Protein AF-A0ABD2PCQ7-F1 (afdb_monomer)

Sequence (102 aa):
MKHHLDIYNNQPMNFEMILARYVKFANANSSIQSVQRPVIMKAFEHLQNLELISPINSGGSKLQKEYQLFKLVATPRQIVDAVKLSSGLPTEVVQWANSSLV

Nearest PDB structures (foldseek):
  7jpr-assembly1_D  TM=9.388E-01  e=6.958E-08  Homo sapiens
  7jpq-assembly1_D  TM=9.308E-01  e=2.432E-07  Homo sapiens
  7jps-assembly1_D  TM=9.269E-01  e=2.775E-07  Homo sapiens
  8s0f-assembly1_D  TM=9.420E-01  e=4.400E-07  Homo sapiens
  9bcx-assembly1_F  TM=5.714E-01  e=1.461E-01  Saccharomyces cerevisiae

Mean predicted aligned error: 4.37 Å

Structure (mmCIF, N/CA/C/O backbone):
data_AF-A0ABD2PCQ7-F1
#
_entry.id   AF-A0ABD2PCQ7-F1
#
loop_
_atom_site.group_PDB
_atom_site.id
_atom_site.type_symbol
_atom_site.label_atom_id
_atom_site.label_alt_id
_atom_site.label_comp_id
_atom_site.label_asym_id
_atom_site.label_entity_id
_atom_site.label_seq_id
_atom_site.pdbx_PDB_ins_code
_atom_site.Cartn_x
_atom_site.Cartn_y
_atom_site.Cartn_z
_atom_site.occupancy
_atom_site.B_iso_or_equiv
_atom_site.auth_seq_id
_atom_site.auth_comp_id
_atom_site.auth_asym_id
_atom_site.auth_atom_id
_atom_site.pdbx_PDB_model_num
ATOM 1 N N . MET A 1 1 ? 2.595 0.540 2.356 1.00 94.69 1 MET A N 1
ATOM 2 C CA . MET A 1 1 ? 2.317 -0.201 3.608 1.00 94.69 1 MET A CA 1
ATOM 3 C C . MET A 1 1 ? 3.545 -0.962 4.094 1.00 94.69 1 MET A C 1
ATOM 5 O O . MET A 1 1 ? 4.025 -0.608 5.155 1.00 94.69 1 MET A O 1
ATOM 9 N N . LYS A 1 2 ? 4.127 -1.895 3.319 1.00 95.19 2 LYS A N 1
ATOM 10 C CA . LYS A 1 2 ? 5.385 -2.597 3.676 1.00 95.19 2 LYS A CA 1
ATOM 11 C C . LYS A 1 2 ? 6.492 -1.658 4.185 1.00 95.19 2 LYS A C 1
ATOM 13 O O . LYS A 1 2 ? 6.937 -1.807 5.310 1.00 95.19 2 LYS A O 1
ATOM 18 N N . HIS A 1 3 ? 6.813 -0.605 3.427 1.00 95.00 3 HIS A N 1
ATOM 19 C CA . HIS A 1 3 ? 7.784 0.423 3.847 1.00 95.00 3 HIS A CA 1
ATOM 20 C C . HIS A 1 3 ? 7.466 1.089 5.191 1.00 95.00 3 HIS A C 1
ATOM 22 O O . HIS A 1 3 ? 8.374 1.478 5.912 1.00 95.00 3 HIS A O 1
ATOM 28 N N . HIS A 1 4 ? 6.185 1.252 5.536 1.00 94.94 4 HIS A N 1
ATOM 29 C CA . HIS A 1 4 ? 5.791 1.807 6.835 1.00 94.94 4 HIS A CA 1
ATOM 30 C C . HIS A 1 4 ? 6.140 0.847 7.969 1.00 94.94 4 HIS A C 1
ATOM 32 O O . HIS A 1 4 ? 6.690 1.283 8.972 1.00 94.94 4 HIS A O 1
ATOM 38 N N . LEU A 1 5 ? 5.866 -0.447 7.787 1.00 93.69 5 LEU A N 1
ATOM 39 C CA . LEU A 1 5 ? 6.221 -1.467 8.770 1.00 93.69 5 LEU A CA 1
ATOM 40 C C . LEU A 1 5 ? 7.730 -1.522 9.004 1.00 93.69 5 LEU A C 1
ATOM 42 O O . LEU A 1 5 ? 8.151 -1.593 10.153 1.00 93.69 5 LEU A O 1
ATOM 46 N N . ASP A 1 6 ? 8.523 -1.441 7.935 1.00 92.12 6 ASP A N 1
ATOM 47 C CA . ASP A 1 6 ? 9.983 -1.487 8.034 1.00 92.12 6 ASP A CA 1
ATOM 48 C C . ASP A 1 6 ? 10.543 -0.249 8.756 1.00 92.12 6 ASP A C 1
ATOM 50 O O . ASP A 1 6 ? 11.384 -0.374 9.638 1.00 92.12 6 ASP A O 1
ATOM 54 N N . ILE A 1 7 ? 10.063 0.953 8.410 1.00 93.19 7 ILE A N 1
ATOM 55 C CA . ILE A 1 7 ? 10.566 2.219 8.977 1.00 93.19 7 ILE A CA 1
ATOM 56 C C . ILE A 1 7 ? 10.124 2.406 10.429 1.00 93.19 7 ILE A C 1
ATOM 58 O O . ILE A 1 7 ? 10.874 2.937 11.245 1.00 93.19 7 ILE A O 1
ATOM 62 N N . TYR A 1 8 ? 8.898 1.996 10.747 1.00 93.75 8 TYR A N 1
ATOM 63 C CA . TYR A 1 8 ? 8.292 2.214 12.054 1.00 93.75 8 TYR A CA 1
ATOM 64 C C . TYR A 1 8 ? 8.131 0.913 12.840 1.00 93.75 8 TYR A C 1
ATOM 66 O O . TYR A 1 8 ? 7.222 0.827 13.649 1.00 93.75 8 TYR A O 1
ATOM 74 N N . ASN A 1 9 ? 8.969 -0.106 12.634 1.00 92.12 9 ASN A N 1
ATOM 75 C CA . ASN A 1 9 ? 8.997 -1.330 13.451 1.00 92.12 9 ASN A CA 1
ATOM 76 C C . ASN A 1 9 ? 7.606 -1.956 13.701 1.00 92.12 9 ASN A C 1
ATOM 78 O O . ASN A 1 9 ? 7.197 -2.170 14.844 1.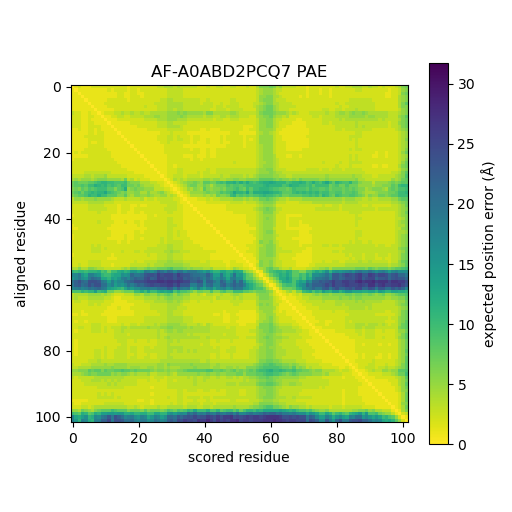00 92.12 9 ASN A O 1
ATOM 82 N N . ASN A 1 10 ? 6.867 -2.228 12.624 1.00 92.00 10 ASN A N 1
ATOM 83 C CA . ASN A 1 10 ? 5.511 -2.792 12.634 1.00 92.00 10 ASN A CA 1
ATOM 84 C C . ASN A 1 10 ? 4.444 -1.951 13.365 1.00 92.00 10 ASN A C 1
ATOM 86 O O . ASN A 1 10 ? 3.383 -2.476 13.713 1.00 92.00 10 ASN A O 1
ATOM 90 N N . GLN A 1 11 ? 4.682 -0.654 13.583 1.00 95.25 11 GLN A N 1
ATOM 91 C CA . GLN A 1 11 ? 3.651 0.228 14.127 1.00 95.25 11 GLN A CA 1
ATOM 92 C C . GLN A 1 11 ? 2.439 0.338 13.178 1.00 95.25 11 GLN A C 1
ATOM 94 O O . GLN A 1 11 ? 2.590 0.255 11.953 1.00 95.25 11 GLN A O 1
ATOM 99 N N . PRO A 1 12 ? 1.232 0.566 13.727 1.00 96.00 12 PRO A N 1
ATOM 100 C CA . PRO A 1 12 ? 0.020 0.784 12.944 1.00 96.00 12 PRO A CA 1
ATOM 101 C C . PRO A 1 12 ? 0.118 1.943 11.950 1.00 96.00 12 PRO A C 1
ATOM 103 O O . PRO A 1 12 ? 0.930 2.856 12.102 1.00 96.00 12 PRO A O 1
ATOM 106 N N . MET A 1 13 ? -0.766 1.937 10.955 1.00 96.50 13 MET A N 1
ATOM 107 C CA . MET A 1 13 ? -0.842 2.960 9.910 1.00 96.50 13 MET A CA 1
ATOM 108 C C . MET A 1 13 ? -2.286 3.405 9.681 1.00 96.50 13 MET A C 1
ATOM 110 O O . MET A 1 13 ? -3.204 2.598 9.787 1.00 96.50 13 MET A O 1
ATOM 114 N N . ASN A 1 14 ? -2.492 4.669 9.326 1.00 96.56 14 ASN A N 1
ATOM 115 C CA . ASN A 1 14 ? -3.775 5.161 8.818 1.00 96.56 14 ASN A CA 1
ATOM 116 C C . ASN A 1 14 ? -3.678 5.499 7.320 1.00 96.56 14 ASN A C 1
ATOM 118 O O . ASN A 1 14 ? -2.609 5.374 6.712 1.00 96.56 14 ASN A O 1
ATOM 122 N N . PHE A 1 15 ? -4.794 5.907 6.715 1.00 97.69 15 PHE A N 1
ATOM 123 C CA . PHE A 1 15 ? -4.844 6.227 5.289 1.00 97.69 15 PHE A CA 1
ATOM 124 C C . PHE A 1 15 ? -3.915 7.393 4.931 1.00 97.69 15 PHE A C 1
ATOM 126 O O . PHE A 1 15 ? -3.175 7.285 3.957 1.00 97.69 15 PHE A O 1
ATOM 133 N N . GLU A 1 16 ? -3.890 8.463 5.730 1.00 97.94 16 GLU A N 1
ATOM 134 C CA . GLU A 1 16 ? -3.069 9.652 5.454 1.00 97.94 16 GLU A CA 1
ATOM 135 C C . GLU A 1 16 ? -1.569 9.337 5.395 1.00 97.94 16 GLU A C 1
ATOM 137 O O . GLU A 1 16 ? -0.872 9.779 4.482 1.00 97.94 16 GLU A O 1
ATOM 142 N N . MET A 1 17 ? -1.066 8.501 6.309 1.00 97.44 17 MET A N 1
ATOM 143 C CA . MET A 1 17 ? 0.336 8.060 6.302 1.00 97.44 17 MET A CA 1
ATOM 144 C C . MET A 1 17 ? 0.696 7.300 5.017 1.00 97.44 17 MET A C 1
ATOM 146 O O . MET A 1 17 ? 1.782 7.474 4.456 1.00 97.44 17 MET A O 1
ATOM 150 N N . ILE A 1 18 ? -0.213 6.447 4.539 1.00 97.19 18 ILE A N 1
ATOM 151 C CA . ILE A 1 18 ? -0.004 5.657 3.321 1.00 97.19 18 ILE A CA 1
ATOM 152 C C . ILE A 1 18 ? -0.159 6.516 2.068 1.00 97.19 18 ILE A C 1
ATOM 154 O O . ILE A 1 18 ? 0.658 6.388 1.154 1.00 97.19 18 ILE A O 1
ATOM 158 N N . LEU A 1 19 ? -1.138 7.420 2.050 1.00 97.38 19 LEU A N 1
ATOM 159 C CA . LEU A 1 19 ? -1.352 8.374 0.971 1.00 97.38 19 LEU A CA 1
ATOM 160 C C . LEU A 1 19 ? -0.134 9.280 0.794 1.00 97.38 19 LEU A C 1
ATOM 162 O O . LEU A 1 19 ? 0.373 9.383 -0.317 1.00 97.38 19 LEU A O 1
ATOM 166 N N . ALA A 1 20 ? 0.379 9.883 1.870 1.00 96.50 20 ALA A N 1
ATOM 167 C CA . ALA A 1 20 ? 1.543 10.766 1.806 1.00 96.50 20 ALA A CA 1
ATOM 168 C C . ALA A 1 20 ? 2.761 10.060 1.185 1.00 96.50 20 ALA A C 1
ATOM 170 O O . ALA A 1 20 ? 3.450 10.614 0.327 1.00 96.50 20 ALA A O 1
ATOM 171 N N . ARG A 1 21 ? 2.991 8.797 1.565 1.00 94.50 21 ARG A N 1
ATOM 172 C CA . ARG A 1 21 ? 4.072 7.981 1.004 1.00 94.50 21 ARG A CA 1
ATOM 173 C C . ARG A 1 21 ? 3.844 7.641 -0.472 1.00 94.50 21 ARG A C 1
ATOM 175 O O . ARG A 1 21 ? 4.788 7.710 -1.253 1.00 94.50 21 ARG A O 1
ATOM 182 N N . TYR A 1 22 ? 2.618 7.280 -0.847 1.00 95.12 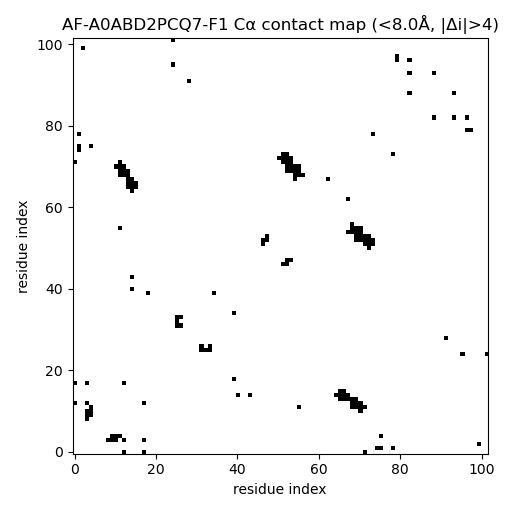22 TYR A N 1
ATOM 183 C CA . TYR A 1 22 ? 2.257 7.018 -2.241 1.00 95.12 22 TYR A CA 1
ATOM 184 C C . TYR A 1 22 ? 2.424 8.267 -3.114 1.00 95.12 22 TYR A C 1
ATOM 186 O O . TYR A 1 22 ? 3.036 8.188 -4.171 1.00 95.12 22 TYR A O 1
ATOM 194 N N . VAL A 1 23 ? 1.944 9.426 -2.655 1.00 94.62 23 VAL A N 1
ATOM 195 C CA . VAL A 1 23 ? 2.048 10.697 -3.385 1.00 94.62 23 VAL A CA 1
ATOM 196 C C . VAL A 1 23 ? 3.508 11.094 -3.582 1.00 94.62 23 VAL A C 1
ATOM 198 O O . VAL A 1 23 ? 3.871 11.520 -4.675 1.00 94.62 23 VAL A O 1
ATOM 201 N N . LYS A 1 24 ? 4.371 10.899 -2.574 1.00 93.38 24 LYS A N 1
ATOM 202 C CA . LYS A 1 24 ? 5.812 11.135 -2.738 1.00 93.38 24 LYS A CA 1
ATOM 203 C C . LYS A 1 24 ? 6.408 10.258 -3.848 1.00 93.38 24 LYS A C 1
ATOM 205 O O . LYS A 1 24 ? 7.151 10.772 -4.676 1.00 93.38 24 LYS A O 1
ATOM 210 N N . PHE A 1 25 ? 6.056 8.971 -3.891 1.00 93.00 25 PHE A N 1
ATOM 211 C CA . PHE A 1 25 ? 6.482 8.066 -4.964 1.00 93.00 25 PHE A CA 1
ATOM 212 C C . PHE A 1 25 ? 5.937 8.499 -6.333 1.00 93.00 25 PHE A C 1
ATOM 214 O O . PHE A 1 25 ? 6.711 8.639 -7.276 1.00 93.00 25 PHE A O 1
ATOM 221 N N . ALA A 1 26 ? 4.633 8.759 -6.441 1.00 93.12 26 ALA A N 1
ATOM 222 C CA . ALA A 1 26 ? 3.992 9.129 -7.700 1.00 93.12 26 ALA A CA 1
ATOM 223 C C . ALA A 1 26 ? 4.562 10.437 -8.276 1.00 93.12 26 ALA A C 1
ATOM 225 O O . ALA A 1 26 ? 4.863 10.509 -9.460 1.00 93.12 26 ALA A O 1
ATOM 226 N N . ASN A 1 27 ? 4.804 11.446 -7.434 1.00 92.06 27 ASN A N 1
ATOM 227 C CA . ASN A 1 27 ? 5.372 12.722 -7.877 1.00 92.06 27 ASN A CA 1
ATOM 228 C C . ASN A 1 27 ? 6.838 12.610 -8.326 1.00 92.06 27 ASN A C 1
ATOM 230 O O . ASN A 1 27 ? 7.296 13.440 -9.107 1.00 92.06 27 ASN A O 1
ATOM 234 N N . ALA A 1 28 ? 7.580 11.615 -7.831 1.00 91.62 28 ALA A N 1
ATOM 235 C CA . ALA A 1 28 ? 8.969 11.379 -8.218 1.00 91.62 28 ALA A CA 1
ATOM 236 C C . ALA A 1 28 ? 9.112 10.552 -9.510 1.00 91.62 28 ALA A C 1
ATOM 238 O O . ALA A 1 28 ? 10.207 10.487 -10.063 1.00 91.62 28 ALA A O 1
ATOM 239 N N . ASN A 1 29 ? 8.034 9.924 -9.996 1.00 90.00 29 ASN A N 1
ATOM 240 C CA . ASN A 1 29 ? 8.064 9.003 -11.132 1.00 90.00 29 ASN A CA 1
ATOM 241 C C . ASN A 1 29 ? 7.030 9.429 -12.181 1.00 90.00 29 ASN A C 1
ATOM 243 O O . ASN A 1 29 ? 5.848 9.127 -12.055 1.00 90.00 29 ASN A O 1
ATOM 247 N N . SER A 1 30 ? 7.475 10.109 -13.240 1.00 82.25 30 SER A N 1
ATOM 248 C CA . SER A 1 30 ? 6.597 10.680 -14.278 1.00 82.25 30 SER A CA 1
ATOM 249 C C . SER A 1 30 ? 5.787 9.649 -15.076 1.00 82.25 30 SER A C 1
ATOM 251 O O . SER A 1 30 ? 4.776 10.005 -15.678 1.00 82.25 30 SER A O 1
ATOM 253 N N . SER A 1 31 ? 6.206 8.382 -15.078 1.00 83.94 31 SER A N 1
ATOM 254 C CA . SER A 1 31 ? 5.479 7.254 -15.676 1.00 83.94 31 SER A CA 1
ATOM 255 C C . SER A 1 31 ? 4.276 6.797 -14.842 1.00 83.94 31 SER A C 1
ATOM 257 O O . SER A 1 31 ? 3.403 6.092 -15.352 1.00 83.94 31 SER A O 1
ATOM 259 N N . ILE A 1 32 ? 4.189 7.211 -13.574 1.00 86.19 32 ILE A N 1
ATOM 260 C CA . ILE A 1 32 ? 3.071 6.896 -12.690 1.00 86.19 32 ILE A CA 1
ATOM 261 C C . ILE A 1 32 ? 1.985 7.953 -12.867 1.00 86.19 32 ILE A C 1
ATOM 263 O O . ILE A 1 32 ? 2.186 9.143 -12.632 1.00 86.19 32 ILE A O 1
ATOM 267 N N . GLN A 1 33 ? 0.795 7.509 -13.266 1.00 82.31 33 GLN A N 1
ATOM 268 C CA . GLN A 1 33 ? -0.350 8.402 -13.392 1.00 82.31 33 GLN A CA 1
ATOM 269 C C . GLN A 1 33 ? -0.758 8.952 -12.024 1.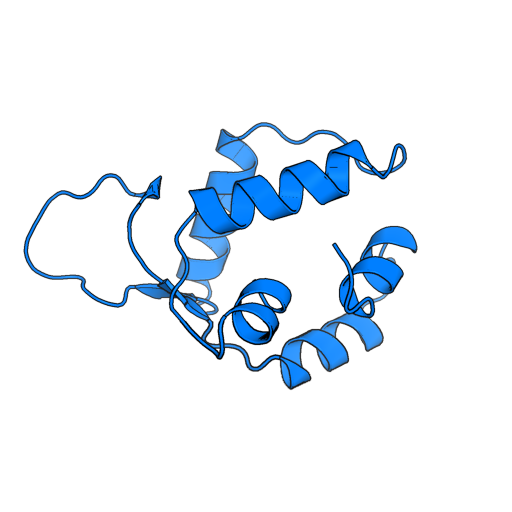00 82.31 33 GLN A C 1
ATOM 271 O O . GLN A 1 33 ? -0.858 8.218 -11.038 1.00 82.31 33 GLN A O 1
ATOM 276 N N . SER A 1 34 ? -1.054 10.250 -11.976 1.00 85.81 34 SER A N 1
ATOM 277 C CA . SER A 1 34 ? -1.674 10.847 -10.797 1.00 85.81 34 SER A CA 1
ATOM 278 C C . SER A 1 34 ? -3.078 10.272 -10.616 1.00 85.81 34 SER A C 1
ATOM 280 O O . SER A 1 34 ? -3.902 10.300 -11.531 1.00 85.81 34 SER A O 1
ATOM 282 N N . VAL A 1 35 ? -3.348 9.742 -9.425 1.00 93.44 35 VAL A N 1
ATOM 283 C CA . VAL A 1 35 ? -4.631 9.129 -9.076 1.00 93.44 35 VAL A CA 1
ATOM 284 C C . VAL A 1 35 ? -5.313 10.001 -8.034 1.00 93.44 35 VAL A C 1
ATOM 286 O O . VAL A 1 35 ? -4.710 10.391 -7.034 1.00 93.44 35 VAL A O 1
ATOM 289 N N . GLN A 1 36 ? -6.590 10.308 -8.253 1.00 95.56 36 GLN A N 1
ATOM 290 C CA . GLN A 1 36 ? -7.349 11.145 -7.332 1.00 95.56 36 GLN A CA 1
ATOM 291 C C . GLN A 1 36 ? -7.504 10.473 -5.961 1.00 95.56 36 GLN A C 1
ATOM 293 O O . GLN A 1 36 ? -7.762 9.271 -5.857 1.00 95.56 36 GLN A O 1
ATOM 298 N N . ARG A 1 37 ? -7.439 11.276 -4.894 1.00 96.38 37 ARG A N 1
ATOM 299 C CA . ARG A 1 37 ? -7.564 10.812 -3.504 1.00 96.38 37 ARG A CA 1
ATOM 300 C C . ARG A 1 37 ? -8.772 9.887 -3.248 1.00 96.38 37 ARG A C 1
ATOM 302 O O . ARG A 1 37 ? -8.564 8.866 -2.594 1.00 96.38 37 ARG A O 1
ATOM 309 N N . PRO A 1 38 ? -9.998 10.154 -3.754 1.00 97.31 38 PRO A N 1
ATOM 310 C CA . PRO A 1 38 ? -11.138 9.254 -3.547 1.00 97.31 38 PRO A CA 1
ATOM 311 C C . PRO A 1 38 ? -10.937 7.855 -4.145 1.00 97.31 38 PRO A C 1
ATOM 313 O O . PRO A 1 38 ? -11.402 6.874 -3.571 1.00 97.31 38 PRO A O 1
ATOM 316 N N . VAL A 1 39 ? -10.207 7.741 -5.259 1.00 97.44 39 VAL A N 1
ATOM 317 C CA . VAL A 1 39 ? -9.891 6.452 -5.896 1.00 97.44 39 VAL A CA 1
ATOM 318 C C . VAL A 1 39 ? -8.889 5.669 -5.046 1.00 97.44 39 VAL A C 1
ATOM 320 O O . VAL A 1 39 ? -9.071 4.475 -4.819 1.00 97.44 39 VAL A O 1
ATOM 323 N N . ILE A 1 40 ? -7.879 6.346 -4.491 1.00 97.31 40 ILE A N 1
ATOM 324 C CA . ILE A 1 40 ? -6.909 5.729 -3.572 1.00 97.31 40 ILE A CA 1
ATOM 325 C C . ILE A 1 40 ? -7.610 5.271 -2.285 1.00 97.31 40 ILE A C 1
ATOM 327 O O . ILE A 1 40 ? -7.338 4.177 -1.796 1.00 97.31 40 ILE A O 1
ATOM 331 N N . MET A 1 41 ? -8.556 6.062 -1.761 1.00 97.38 41 MET A N 1
ATOM 332 C CA . MET A 1 41 ? -9.387 5.652 -0.623 1.00 97.38 41 MET A CA 1
ATOM 333 C C . MET A 1 41 ? -10.193 4.394 -0.956 1.00 97.38 41 MET A C 1
ATOM 335 O O . MET A 1 41 ? -10.184 3.445 -0.180 1.00 97.38 41 MET A O 1
ATOM 339 N N . LYS A 1 42 ? -10.823 4.326 -2.135 1.00 98.19 42 LYS A N 1
ATOM 340 C CA . LYS A 1 42 ? -11.545 3.122 -2.577 1.00 98.19 42 LYS A CA 1
ATOM 341 C C . LYS A 1 42 ? -10.637 1.894 -2.682 1.00 98.19 42 LYS A C 1
ATOM 343 O O . LYS A 1 42 ? -11.045 0.814 -2.266 1.00 98.19 42 LYS A O 1
ATOM 348 N N . ALA A 1 43 ? -9.403 2.050 -3.161 1.00 97.88 43 ALA A N 1
ATOM 349 C CA . ALA A 1 43 ? -8.421 0.967 -3.167 1.00 97.88 43 ALA A CA 1
ATOM 350 C C . ALA A 1 43 ? -8.033 0.528 -1.742 1.00 97.88 43 ALA A C 1
ATOM 352 O O . ALA A 1 43 ? -7.945 -0.665 -1.466 1.00 97.88 43 ALA A O 1
ATOM 353 N N . PHE A 1 44 ? -7.861 1.472 -0.813 1.00 97.50 44 PHE A N 1
ATOM 354 C CA . PHE A 1 44 ? -7.582 1.176 0.595 1.00 97.50 44 PHE A CA 1
ATOM 355 C C . PHE A 1 44 ? -8.737 0.412 1.264 1.00 97.50 44 PHE A C 1
ATOM 357 O O . PHE A 1 44 ? -8.513 -0.588 1.942 1.00 97.50 44 PHE A O 1
ATOM 364 N N . GLU A 1 45 ? -9.981 0.830 1.019 1.00 96.56 45 GLU A N 1
ATOM 365 C CA . GLU A 1 45 ? -11.187 0.113 1.456 1.00 96.56 45 GLU A CA 1
ATOM 366 C C . GLU A 1 45 ? -11.259 -1.296 0.864 1.00 96.56 45 GLU A C 1
ATOM 368 O O . GLU A 1 45 ? -11.646 -2.243 1.543 1.00 96.56 45 GLU A O 1
ATOM 373 N N . HIS A 1 46 ? -10.860 -1.452 -0.397 1.00 98.06 46 HIS A N 1
ATOM 374 C CA . HIS A 1 46 ? -10.829 -2.756 -1.040 1.00 98.06 46 HIS A CA 1
ATOM 375 C C . HIS A 1 46 ? -9.815 -3.698 -0.375 1.00 98.06 46 HIS A C 1
ATOM 377 O O . HIS A 1 46 ? -10.148 -4.851 -0.119 1.00 98.06 46 HIS A O 1
ATOM 383 N N . LEU A 1 47 ? -8.628 -3.206 0.002 1.00 97.38 47 LEU A N 1
ATOM 384 C CA . LEU A 1 47 ? -7.655 -3.989 0.778 1.00 97.38 47 LEU A CA 1
ATOM 385 C C . LEU A 1 47 ? -8.219 -4.439 2.133 1.00 97.38 47 LEU A C 1
ATOM 387 O O . LEU A 1 47 ? -7.930 -5.551 2.571 1.00 97.38 47 LEU A O 1
ATOM 391 N N . GLN A 1 48 ? -9.022 -3.595 2.787 1.00 95.19 48 GLN A N 1
ATOM 392 C CA . GLN A 1 48 ? -9.717 -3.965 4.021 1.00 95.19 48 GLN A CA 1
ATOM 393 C C . GLN A 1 48 ? -10.754 -5.066 3.768 1.00 95.19 48 GLN A C 1
ATOM 395 O O . GLN A 1 48 ? -10.815 -6.024 4.530 1.00 95.19 48 GLN A O 1
ATOM 400 N N . ASN A 1 49 ? -11.543 -4.957 2.696 1.00 96.56 49 ASN A N 1
ATOM 401 C CA . ASN A 1 49 ? -12.556 -5.958 2.341 1.00 96.56 49 ASN A CA 1
ATOM 402 C C . ASN A 1 49 ? -11.944 -7.316 1.959 1.00 96.56 49 ASN A C 1
ATOM 404 O O . ASN A 1 49 ? -12.594 -8.340 2.128 1.00 96.56 49 ASN A O 1
ATOM 408 N N . LEU A 1 50 ? -10.707 -7.321 1.453 1.00 97.12 50 LEU A N 1
ATOM 409 C CA . LEU A 1 50 ? -9.914 -8.528 1.191 1.00 97.12 50 LEU A CA 1
ATOM 410 C C . LEU A 1 50 ? -9.174 -9.052 2.433 1.00 97.12 50 LEU A C 1
ATOM 412 O O . LEU A 1 50 ? -8.366 -9.968 2.314 1.00 97.12 50 LEU A O 1
ATO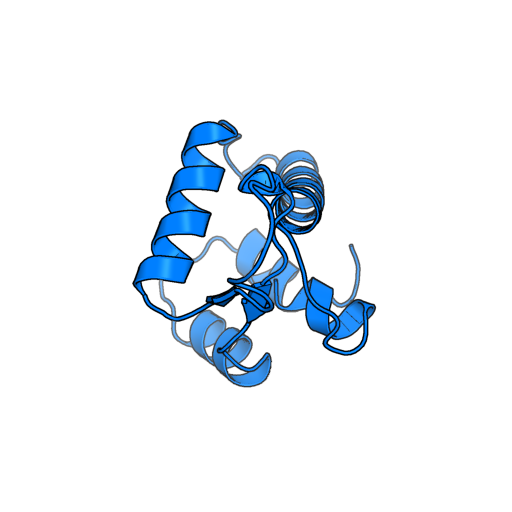M 416 N N . GLU A 1 51 ? -9.385 -8.440 3.601 1.00 95.19 51 GLU A N 1
ATOM 417 C CA . GLU A 1 51 ? -8.730 -8.793 4.868 1.00 95.19 51 GLU A CA 1
ATOM 418 C C . GLU A 1 51 ? -7.192 -8.699 4.834 1.00 95.19 51 GLU A C 1
ATOM 420 O O . GLU A 1 51 ? -6.491 -9.261 5.675 1.00 95.19 51 GLU A O 1
ATOM 425 N N . LEU A 1 52 ? -6.635 -7.926 3.896 1.00 96.31 52 LEU A N 1
ATOM 426 C CA . LEU A 1 52 ? -5.193 -7.666 3.821 1.00 96.31 52 LEU A CA 1
ATOM 427 C C . LEU A 1 52 ? -4.749 -6.627 4.856 1.00 96.31 52 LEU A C 1
ATOM 429 O O . LEU A 1 52 ? -3.582 -6.598 5.254 1.00 96.31 52 LEU A O 1
ATOM 433 N N . ILE A 1 53 ? -5.680 -5.789 5.313 1.00 96.00 53 ILE A N 1
ATOM 434 C CA . ILE A 1 53 ? -5.521 -4.875 6.445 1.00 96.00 53 ILE A CA 1
ATOM 435 C C . ILE A 1 53 ? -6.709 -5.022 7.393 1.00 96.00 53 ILE A C 1
ATOM 437 O O . ILE A 1 53 ? -7.823 -5.316 6.968 1.00 96.00 53 ILE A O 1
ATOM 441 N N . SER A 1 54 ? -6.491 -4.758 8.678 1.00 94.81 54 SER A N 1
ATOM 442 C CA . SER A 1 54 ? -7.556 -4.830 9.686 1.00 94.81 54 SER A CA 1
ATOM 443 C C . SER A 1 54 ? -7.463 -3.670 10.679 1.00 94.81 54 SER A C 1
ATOM 445 O O . SER A 1 54 ? -6.343 -3.304 11.054 1.00 94.81 54 SER A O 1
ATOM 447 N N . PRO A 1 55 ? -8.593 -3.090 11.115 1.00 93.50 55 PRO A N 1
ATOM 448 C CA . PRO A 1 55 ? -8.597 -2.005 12.089 1.00 93.50 55 PRO A CA 1
ATOM 449 C C . PRO A 1 55 ? -8.133 -2.493 13.467 1.00 93.50 55 PRO A C 1
ATOM 451 O O . PRO A 1 55 ? -8.367 -3.642 13.838 1.00 93.50 55 PRO A O 1
ATOM 454 N N . ILE A 1 56 ? -7.472 -1.622 14.232 1.00 90.00 56 ILE A N 1
ATOM 455 C CA . ILE A 1 56 ? -6.903 -1.991 15.543 1.00 90.00 56 ILE A CA 1
ATOM 456 C C . ILE A 1 56 ? -7.880 -1.747 16.690 1.00 90.00 56 ILE A C 1
ATOM 458 O O . ILE A 1 56 ? -7.936 -2.553 17.607 1.00 90.00 56 ILE A O 1
ATOM 462 N N . ASN A 1 57 ? -8.692 -0.693 16.608 1.00 73.69 57 ASN A N 1
ATOM 463 C CA . ASN A 1 57 ? -9.744 -0.405 17.576 1.00 73.69 57 ASN A CA 1
ATOM 464 C C . ASN A 1 57 ? -11.039 -0.087 16.826 1.00 73.69 57 ASN A C 1
ATOM 466 O O . ASN A 1 57 ? -11.200 1.002 16.278 1.00 73.69 57 ASN A O 1
ATOM 470 N N . SER A 1 58 ? -11.963 -1.045 16.801 1.00 62.44 58 SER A N 1
ATOM 471 C CA . SER A 1 58 ? -13.322 -0.859 16.267 1.00 62.44 58 SER A CA 1
ATOM 472 C C . SER A 1 58 ? -14.278 -0.237 17.294 1.00 62.44 58 SER A C 1
ATOM 474 O O . SER A 1 58 ? -15.425 0.058 16.968 1.00 62.44 58 SER A O 1
ATOM 476 N N . GLY A 1 59 ? -13.833 -0.074 18.545 1.00 56.12 59 GLY A N 1
ATOM 477 C CA . GLY A 1 59 ? -14.657 0.390 19.656 1.00 56.12 59 GLY A CA 1
ATOM 478 C C . GLY A 1 59 ? -14.359 1.834 20.051 1.00 56.12 59 GLY A C 1
ATOM 479 O O . GLY A 1 59 ? -13.256 2.135 20.496 1.00 56.12 59 GLY A O 1
ATOM 480 N N . GLY A 1 60 ? -15.368 2.705 19.962 1.00 56.97 60 GLY A N 1
ATOM 481 C CA . GLY A 1 60 ? -15.527 3.791 20.938 1.00 56.97 60 GLY A CA 1
ATOM 482 C C . GLY A 1 60 ? -15.666 5.226 20.429 1.00 56.97 60 GLY A C 1
ATOM 483 O O . GLY A 1 60 ? -16.237 6.038 21.148 1.00 56.97 60 GLY A O 1
ATOM 484 N N . SER A 1 61 ? -15.239 5.590 19.217 1.00 56.50 61 SER A N 1
ATOM 485 C CA . SER A 1 61 ? -15.513 6.942 18.700 1.00 56.50 61 SER A CA 1
ATOM 486 C C . SER A 1 61 ? -15.636 6.963 17.179 1.00 56.50 61 SER A C 1
ATOM 488 O O . SER A 1 61 ? -14.993 6.180 16.480 1.00 56.50 61 SER A O 1
ATOM 490 N N . LYS A 1 62 ? -16.498 7.848 16.659 1.00 71.06 62 LYS A N 1
ATOM 491 C CA . LYS A 1 62 ? -16.649 8.122 15.221 1.00 71.06 62 LYS A CA 1
ATOM 492 C C . LYS A 1 62 ? -15.397 8.840 14.701 1.00 71.06 62 LYS A C 1
ATOM 494 O O . LYS A 1 62 ? -15.451 10.025 14.381 1.00 71.06 62 LYS A O 1
ATOM 499 N N . LEU A 1 63 ? -14.258 8.155 14.667 1.00 79.31 63 LEU A N 1
ATOM 500 C CA . LEU A 1 63 ? -13.084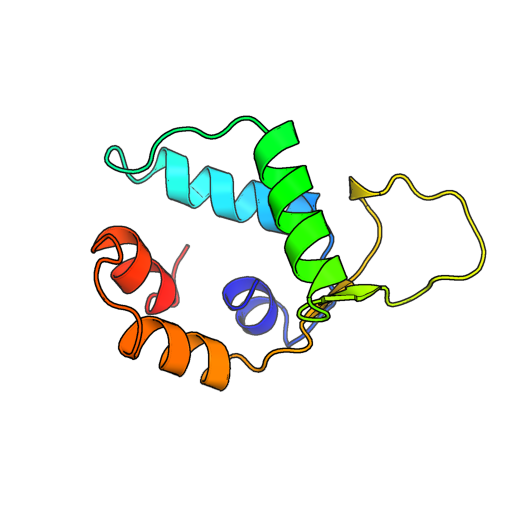 8.670 13.980 1.00 79.31 63 LEU A CA 1
ATOM 501 C C . LEU A 1 63 ? -13.398 8.755 12.484 1.00 79.31 63 LEU A C 1
ATOM 503 O O . LEU A 1 63 ? -14.042 7.862 11.926 1.00 79.31 63 LEU A O 1
ATOM 507 N N . GLN A 1 64 ? -12.939 9.820 11.830 1.00 87.69 64 GLN A N 1
ATOM 508 C CA . GLN A 1 64 ? -12.965 9.858 10.371 1.00 87.69 64 GLN A CA 1
ATOM 509 C C . GLN A 1 64 ? -12.119 8.699 9.837 1.00 87.69 64 GLN A C 1
ATOM 511 O O . 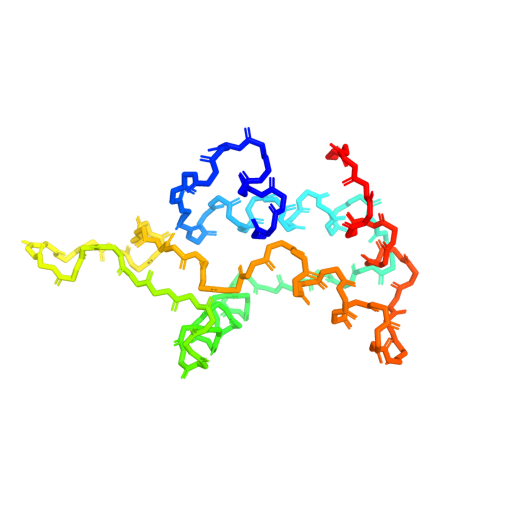GLN A 1 64 ? -11.062 8.375 10.390 1.00 87.69 64 GLN A O 1
ATOM 516 N N . LYS A 1 65 ? -12.610 8.065 8.774 1.00 87.44 65 LYS A N 1
ATOM 517 C CA . LYS A 1 65 ? -12.069 6.811 8.240 1.00 87.44 65 LYS A CA 1
ATOM 518 C C . LYS A 1 65 ? -10.591 6.931 7.869 1.00 87.44 65 LYS A C 1
ATOM 520 O O . LYS A 1 65 ? -9.812 6.009 8.078 1.00 87.44 65 LYS A O 1
ATOM 525 N N . GLU A 1 66 ? -10.209 8.109 7.398 1.00 93.31 66 GLU A N 1
ATOM 526 C CA . GLU A 1 66 ? -8.854 8.540 7.079 1.00 93.31 66 GLU A CA 1
ATOM 527 C C . GLU A 1 66 ? -7.834 8.334 8.201 1.00 93.31 66 GLU A C 1
ATOM 529 O O . GLU A 1 66 ? -6.671 8.017 7.944 1.00 93.31 66 GLU A O 1
ATOM 534 N N . TYR A 1 67 ? -8.265 8.546 9.445 1.00 93.56 67 TYR A N 1
ATOM 535 C CA . TYR A 1 67 ? -7.395 8.563 10.617 1.00 93.56 67 TYR A CA 1
ATOM 536 C C . TYR A 1 67 ? -7.496 7.285 11.445 1.00 93.56 67 TYR A C 1
ATOM 538 O O . TYR A 1 67 ? -6.735 7.118 12.399 1.00 93.56 67 TYR A O 1
ATOM 546 N N . GLN A 1 68 ? -8.401 6.372 11.085 1.00 93.69 68 GLN A N 1
ATOM 547 C CA . GLN A 1 68 ? -8.496 5.070 11.728 1.00 93.69 68 GLN A CA 1
ATOM 548 C C . GLN A 1 68 ? -7.190 4.292 11.527 1.00 93.69 68 GLN A C 1
ATOM 550 O O . GLN A 1 68 ? -6.627 4.25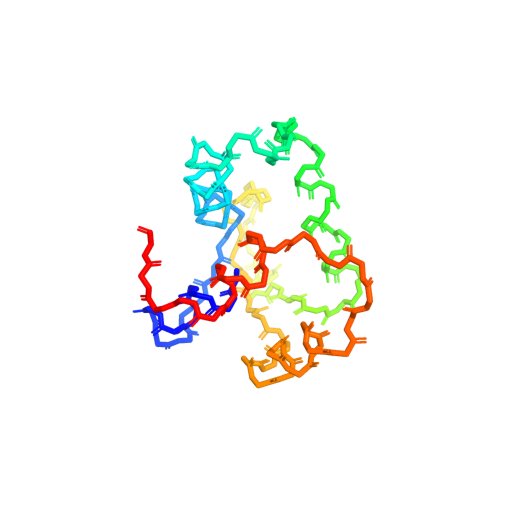9 10.432 1.00 93.69 68 GLN A O 1
ATOM 555 N N . LEU A 1 69 ? -6.694 3.679 12.603 1.00 95.00 69 LEU A N 1
ATOM 556 C CA . LEU A 1 69 ? -5.467 2.889 12.571 1.00 95.00 69 LEU A CA 1
ATOM 557 C C . LEU A 1 69 ? -5.752 1.450 12.146 1.00 95.00 69 LEU A C 1
ATOM 559 O O . LEU A 1 69 ? -6.642 0.782 12.682 1.00 95.00 69 LEU A O 1
ATOM 563 N N . PHE A 1 70 ? -4.922 0.968 11.230 1.00 95.81 70 PHE A N 1
ATOM 564 C CA . PHE A 1 70 ? -4.938 -0.371 10.672 1.00 95.81 70 PHE A CA 1
ATOM 565 C C . PHE A 1 70 ? -3.590 -1.053 10.892 1.00 95.81 70 PHE A C 1
ATOM 567 O O . PHE A 1 70 ? -2.529 -0.423 10.857 1.00 95.81 70 PHE A O 1
ATOM 574 N N . LYS A 1 71 ? -3.638 -2.371 11.067 1.00 96.12 71 LYS A N 1
ATOM 575 C CA . LYS A 1 71 ? -2.486 -3.262 10.919 1.00 96.12 71 LYS A CA 1
ATOM 576 C C . LYS A 1 71 ? -2.533 -3.927 9.546 1.00 96.12 71 LYS A C 1
ATOM 578 O O . LYS A 1 71 ? -3.616 -4.213 9.033 1.00 96.12 71 LYS A O 1
ATOM 583 N N . LEU A 1 72 ? -1.363 -4.178 8.972 1.00 96.38 72 LEU A N 1
ATOM 584 C CA . LEU A 1 72 ? -1.220 -5.017 7.786 1.00 96.38 72 LEU A CA 1
ATOM 585 C C . LEU A 1 72 ? -1.238 -6.481 8.226 1.00 96.38 72 LEU A C 1
ATOM 587 O O . LEU A 1 72 ? -0.516 -6.852 9.149 1.00 96.38 72 LEU A O 1
ATOM 591 N N . VAL A 1 73 ? -2.078 -7.289 7.589 1.00 95.44 73 VAL A N 1
ATOM 592 C CA . VAL A 1 73 ? -2.193 -8.726 7.877 1.00 95.44 73 VAL A CA 1
ATOM 593 C C . VAL A 1 73 ? -1.141 -9.509 7.087 1.00 95.44 73 VAL A C 1
ATOM 595 O O . VAL A 1 73 ? -0.585 -10.484 7.586 1.00 95.44 73 VAL A O 1
ATOM 598 N N . ALA A 1 74 ? -0.809 -9.043 5.880 1.00 91.94 74 ALA A N 1
ATOM 599 C CA . ALA A 1 74 ? 0.266 -9.606 5.073 1.00 91.94 74 ALA A CA 1
ATOM 600 C C . ALA A 1 74 ? 1.654 -9.279 5.650 1.00 91.94 74 ALA A C 1
ATOM 602 O O . ALA A 1 74 ? 1.956 -8.140 6.013 1.00 91.94 74 ALA A O 1
ATOM 603 N N . THR A 1 75 ? 2.539 -10.271 5.665 1.00 91.88 75 THR A N 1
ATOM 604 C CA . THR A 1 75 ? 3.938 -10.075 6.063 1.00 91.88 75 THR A CA 1
ATOM 605 C C . THR A 1 75 ? 4.733 -9.353 4.965 1.00 91.88 75 THR A C 1
ATOM 607 O O . THR A 1 75 ? 4.451 -9.537 3.776 1.00 91.88 75 THR A O 1
ATOM 610 N N . PRO A 1 76 ? 5.792 -8.592 5.311 1.00 91.56 76 PRO A N 1
ATOM 611 C CA . PRO A 1 76 ? 6.688 -7.992 4.320 1.00 91.56 76 PRO A CA 1
ATOM 612 C C . PRO A 1 76 ? 7.239 -9.001 3.303 1.00 91.56 76 PRO A C 1
ATOM 614 O O . PRO A 1 76 ? 7.344 -8.687 2.119 1.00 91.56 76 PRO A O 1
ATOM 617 N N . ARG A 1 77 ? 7.533 -10.232 3.745 1.00 92.44 77 ARG A N 1
ATOM 618 C CA . ARG A 1 77 ? 8.018 -11.309 2.874 1.00 92.44 77 ARG A CA 1
ATOM 619 C C . ARG A 1 77 ? 6.986 -11.711 1.821 1.00 92.44 77 ARG A C 1
ATOM 621 O O . ARG A 1 77 ? 7.329 -11.758 0.647 1.00 92.44 77 ARG A O 1
ATOM 628 N N . GLN A 1 78 ? 5.731 -11.928 2.220 1.00 94.62 78 GLN A N 1
ATOM 629 C CA . GLN A 1 78 ? 4.650 -12.255 1.281 1.00 94.62 78 GLN A CA 1
ATOM 630 C C . GLN A 1 78 ? 4.465 -11.165 0.220 1.00 94.62 78 GLN A C 1
ATOM 632 O O . GLN A 1 78 ? 4.209 -11.475 -0.937 1.00 94.62 78 GLN A O 1
ATOM 637 N N . ILE A 1 79 ? 4.640 -9.895 0.594 1.00 94.56 79 ILE A N 1
ATOM 638 C CA . ILE A 1 79 ? 4.546 -8.770 -0.346 1.00 94.56 79 ILE A CA 1
ATOM 639 C C . ILE A 1 79 ? 5.700 -8.801 -1.351 1.00 94.56 79 ILE A C 1
ATOM 641 O O . ILE A 1 79 ? 5.470 -8.646 -2.547 1.00 94.56 79 ILE A O 1
ATOM 645 N N . VAL A 1 80 ? 6.932 -9.031 -0.890 1.00 93.94 80 VAL A N 1
ATOM 646 C CA . VAL A 1 80 ? 8.103 -9.148 -1.776 1.00 93.94 80 VAL A CA 1
ATOM 647 C C . VAL A 1 80 ? 7.950 -10.325 -2.739 1.00 93.94 80 VAL A C 1
ATOM 649 O O . VAL A 1 80 ? 8.228 -10.186 -3.929 1.00 93.94 80 VAL A O 1
ATOM 652 N N . ASP A 1 81 ? 7.480 -11.469 -2.248 1.00 95.50 81 ASP A N 1
ATOM 653 C CA . ASP A 1 81 ? 7.259 -12.650 -3.081 1.00 95.50 81 ASP A CA 1
ATOM 654 C C . ASP A 1 81 ? 6.130 -12.406 -4.102 1.00 95.50 81 ASP A C 1
ATOM 656 O O . ASP A 1 81 ? 6.281 -12.749 -5.274 1.00 95.50 81 ASP A O 1
ATOM 660 N N . ALA A 1 82 ? 5.055 -11.710 -3.717 1.00 95.38 82 ALA A N 1
ATOM 661 C CA . ALA A 1 82 ? 3.983 -11.320 -4.635 1.00 95.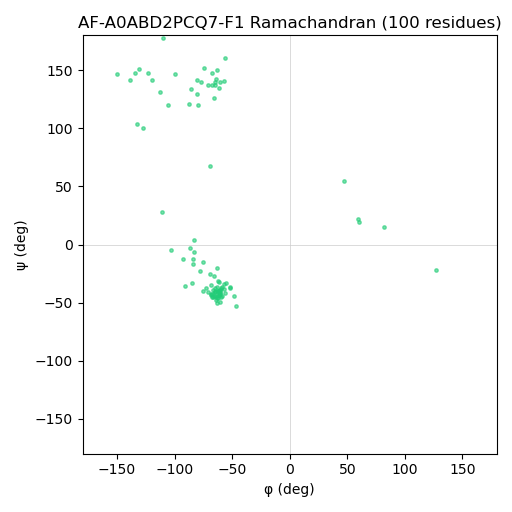38 82 ALA A CA 1
ATOM 662 C C . ALA A 1 82 ? 4.468 -10.378 -5.752 1.00 95.38 82 ALA A C 1
ATOM 664 O O . ALA A 1 82 ? 4.084 -10.554 -6.908 1.00 95.38 82 ALA A O 1
ATOM 665 N N . VAL A 1 83 ? 5.346 -9.415 -5.442 1.00 95.50 83 VAL A N 1
ATOM 666 C CA . VAL A 1 83 ? 5.945 -8.523 -6.455 1.00 95.50 83 VAL A CA 1
ATOM 667 C C . VAL A 1 83 ? 6.758 -9.318 -7.477 1.00 95.50 83 VAL A C 1
ATOM 669 O O . VAL A 1 83 ? 6.667 -9.040 -8.667 1.00 95.50 83 VAL A O 1
ATOM 672 N N . LYS A 1 84 ? 7.514 -10.334 -7.041 1.00 92.75 84 LYS A N 1
ATOM 673 C CA . LYS A 1 84 ? 8.313 -11.186 -7.941 1.00 92.75 84 LYS A CA 1
ATOM 674 C C . LYS A 1 84 ? 7.458 -12.065 -8.854 1.00 92.75 84 LYS A C 1
ATOM 676 O O . LYS A 1 84 ? 7.863 -12.338 -9.977 1.00 92.75 84 LYS A O 1
ATOM 681 N N . LEU A 1 85 ? 6.315 -12.536 -8.358 1.00 95.62 85 LEU A N 1
ATOM 682 C CA . LEU A 1 85 ? 5.418 -13.430 -9.097 1.00 95.62 85 LEU A CA 1
ATOM 683 C C . LEU A 1 85 ? 4.462 -12.682 -10.038 1.00 95.62 85 LEU A C 1
ATOM 685 O O . LEU A 1 85 ? 3.873 -13.295 -10.925 1.00 95.62 85 LEU A O 1
ATOM 689 N N . SER A 1 86 ? 4.292 -11.372 -9.855 1.00 93.94 86 SER A N 1
ATOM 690 C CA . SER A 1 86 ? 3.361 -10.567 -10.647 1.00 93.94 86 SER A CA 1
ATOM 691 C C . SER A 1 86 ? 3.953 -10.194 -12.007 1.00 93.94 86 SER A C 1
ATOM 693 O O . SER A 1 86 ? 4.960 -9.493 -12.095 1.00 93.94 86 SER A O 1
ATOM 695 N N . SER A 1 87 ? 3.294 -10.610 -13.089 1.00 93.94 87 SER A N 1
ATOM 696 C CA . SER A 1 87 ? 3.647 -10.204 -14.452 1.00 93.94 87 SER A CA 1
ATOM 697 C C . SER A 1 87 ? 3.092 -8.818 -14.795 1.00 93.94 87 SER A C 1
ATOM 699 O O . SER A 1 87 ? 1.949 -8.513 -14.459 1.00 93.94 87 SER A O 1
ATOM 701 N N . GLY A 1 88 ? 3.859 -8.009 -15.532 1.00 92.44 88 GLY A N 1
ATOM 702 C CA . GLY A 1 88 ? 3.390 -6.724 -16.073 1.00 92.44 88 GLY A CA 1
ATOM 703 C C . GLY A 1 88 ? 3.421 -5.548 -15.093 1.00 92.44 88 GLY A C 1
ATOM 704 O O . GLY A 1 88 ? 2.809 -4.518 -15.365 1.00 92.44 88 GLY A O 1
ATOM 705 N N . LEU A 1 89 ? 4.123 -5.676 -13.962 1.00 92.44 89 LEU A N 1
ATOM 706 C CA . LEU A 1 89 ? 4.351 -4.542 -13.067 1.00 92.44 89 LEU A CA 1
ATOM 707 C C . LEU A 1 89 ? 5.263 -3.494 -13.732 1.00 92.44 89 LEU A C 1
ATOM 709 O O . LEU A 1 89 ? 6.282 -3.874 -14.314 1.00 92.44 89 LEU A O 1
ATOM 713 N N . PRO A 1 90 ? 4.959 -2.189 -13.600 1.00 92.69 90 PRO A N 1
ATOM 714 C CA . PRO A 1 90 ? 5.886 -1.134 -13.996 1.00 92.69 90 PRO A CA 1
ATOM 715 C C . PRO A 1 90 ? 7.224 -1.266 -13.260 1.00 92.69 90 PRO A C 1
ATOM 717 O O . PRO A 1 90 ? 7.259 -1.564 -12.060 1.00 92.69 90 PRO A O 1
ATOM 720 N N . THR A 1 91 ? 8.327 -1.014 -13.962 1.00 92.12 91 THR A N 1
ATOM 721 C CA . THR A 1 91 ? 9.688 -1.158 -13.423 1.00 92.12 91 THR A CA 1
ATOM 722 C C . THR A 1 91 ? 9.900 -0.303 -12.174 1.00 92.12 91 THR A C 1
ATOM 724 O O . THR A 1 91 ? 10.511 -0.755 -11.208 1.00 92.12 91 THR A O 1
ATOM 727 N N . GLU A 1 92 ? 9.336 0.900 -12.151 1.00 92.62 92 GLU A N 1
ATOM 728 C CA . GLU A 1 92 ? 9.407 1.859 -11.050 1.00 92.62 92 GLU A CA 1
ATOM 729 C C . GLU A 1 92 ? 8.748 1.308 -9.782 1.00 92.62 92 GLU A C 1
ATOM 731 O O . GLU A 1 92 ? 9.258 1.501 -8.681 1.00 92.62 92 GLU A O 1
ATOM 736 N N . VAL A 1 93 ? 7.650 0.555 -9.924 1.00 92.44 93 VAL A N 1
ATOM 737 C CA . VAL A 1 93 ? 6.971 -0.104 -8.796 1.00 92.44 93 VAL A CA 1
ATOM 738 C C . VAL A 1 93 ? 7.843 -1.224 -8.232 1.00 92.44 93 VAL A C 1
ATOM 740 O O . VAL A 1 93 ? 7.980 -1.339 -7.013 1.00 92.44 93 VAL A O 1
ATOM 743 N N . VAL A 1 94 ? 8.472 -2.027 -9.097 1.00 94.06 94 VAL A N 1
ATOM 744 C CA . VAL A 1 94 ? 9.383 -3.106 -8.678 1.00 94.06 94 VAL A CA 1
ATOM 745 C C . VAL A 1 94 ? 10.619 -2.533 -7.982 1.00 94.06 94 VAL A C 1
ATOM 747 O O . VAL A 1 94 ? 11.022 -3.023 -6.927 1.00 94.06 94 VAL A O 1
ATOM 750 N N . GLN A 1 95 ? 11.213 -1.477 -8.535 1.00 92.38 95 GLN A N 1
ATOM 751 C CA . GLN A 1 95 ? 12.359 -0.796 -7.934 1.00 92.38 95 GLN A CA 1
ATOM 752 C C . GLN A 1 95 ? 11.994 -0.185 -6.581 1.00 92.38 95 GLN A C 1
ATOM 754 O O . GLN A 1 95 ? 12.706 -0.398 -5.601 1.00 92.38 95 GLN A O 1
ATOM 759 N N . TRP A 1 96 ? 10.850 0.497 -6.496 1.00 93.31 96 TRP A N 1
ATOM 760 C CA . TRP A 1 96 ? 10.377 1.094 -5.253 1.00 93.31 96 TRP A CA 1
ATOM 761 C C . TRP A 1 96 ? 10.052 0.055 -4.180 1.00 93.31 96 TRP A C 1
ATOM 763 O O . TRP A 1 96 ? 10.352 0.272 -3.011 1.00 93.31 96 TRP A O 1
ATOM 773 N N . ALA A 1 97 ? 9.485 -1.099 -4.541 1.00 93.25 97 ALA A N 1
ATOM 774 C CA . ALA A 1 97 ? 9.224 -2.179 -3.587 1.00 93.25 97 ALA A CA 1
ATOM 775 C C . ALA A 1 97 ? 10.513 -2.745 -2.958 1.00 93.25 97 ALA A C 1
ATOM 777 O O . ALA A 1 97 ? 10.497 -3.170 -1.798 1.00 93.25 97 ALA A O 1
ATOM 778 N N . ASN A 1 98 ? 11.616 -2.729 -3.712 1.00 90.19 98 ASN A N 1
ATOM 779 C CA . ASN A 1 98 ? 12.922 -3.234 -3.290 1.00 90.19 98 ASN A CA 1
ATOM 780 C C . ASN A 1 98 ? 13.828 -2.161 -2.659 1.00 90.19 98 ASN A C 1
ATOM 782 O O . ASN A 1 98 ? 14.839 -2.520 -2.055 1.00 90.19 98 ASN A O 1
ATOM 786 N N . SER A 1 99 ? 13.503 -0.868 -2.772 1.00 86.69 99 SER A N 1
ATOM 787 C CA . SER A 1 99 ? 14.314 0.193 -2.172 1.00 86.69 99 SER A CA 1
ATOM 788 C C . SER A 1 99 ? 14.075 0.295 -0.662 1.00 86.69 99 SER A C 1
ATOM 790 O O . SER A 1 99 ? 12.949 0.215 -0.176 1.00 86.69 99 SER A O 1
ATOM 792 N N . SER A 1 100 ? 15.148 0.522 0.098 1.00 64.50 100 SER A N 1
ATOM 793 C CA . SER A 1 100 ? 15.069 0.898 1.521 1.00 64.50 100 SER A CA 1
ATOM 794 C C . SER A 1 100 ? 14.915 2.413 1.720 1.00 64.50 100 SER A C 1
ATOM 796 O O . SER A 1 100 ? 14.824 2.887 2.850 1.00 64.50 100 SER A O 1
ATOM 798 N N . LEU A 1 101 ? 14.935 3.183 0.627 1.00 55.56 101 LEU A N 1
ATOM 799 C CA . LEU A 1 101 ? 15.003 4.643 0.615 1.00 55.56 101 LEU A CA 1
ATOM 800 C C . LEU A 1 101 ? 13.776 5.241 -0.078 1.00 55.56 101 LEU A C 1
ATOM 802 O O . LEU A 1 101 ? 13.269 4.686 -1.057 1.00 55.56 101 LEU A O 1
ATOM 806 N N . VAL A 1 102 ? 13.313 6.355 0.498 1.00 49.31 102 VAL A N 1
ATOM 807 C CA . VAL A 1 102 ? 12.071 7.077 0.185 1.00 49.31 102 VAL A CA 1
ATOM 808 C C . VAL A 1 102 ? 12.232 8.041 -0.978 1.00 49.31 102 VAL A C 1
ATOM 810 O O . VAL A 1 102 ? 13.040 8.982 -0.809 1.00 49.31 102 VAL A O 1
#

Solvent-accessible surface area (backbone atoms only — not comparable to full-atom values): 6287 Å² total; per-residue (Å²): 102,61,68,50,29,68,76,49,75,66,51,71,44,31,49,57,65,47,48,56,54,49,50,55,52,39,75,73,32,89,88,46,75,89,72,58,68,72,59,55,50,52,52,54,53,48,38,39,76,69,58,44,30,44,73,74,72,92,76,90,72,94,64,59,74,54,70,44,46,27,40,70,66,65,52,64,65,60,52,54,53,49,60,73,72,49,82,90,67,57,67,68,58,57,51,58,73,71,46,96,72,133

pLDDT: mean 90.75, std 10.22, range [49.31, 98.19]

InterPro domains:
  IPR016527 Origin recognition complex subunit 4 [PTHR12087] (1-100)
  IPR032705 Origin recognition complex subunit 4, C-terminal [PF14629] (1-83)

Foldseek 3Di:
DLLCCVVVVQDWDFQVRVVVVVVVLQVVDVVRDDDDPVVSVVVVVVCVVVVQKDFDDPDDDPDDRRPTTIGGPDDLVNVLVCLVPDPPDDPSVNVVSPDNDD

Secondary structure (DSSP, 8-state):
-HHHHHHTTT--B-HHHHHHHHHHHHHH-TTSP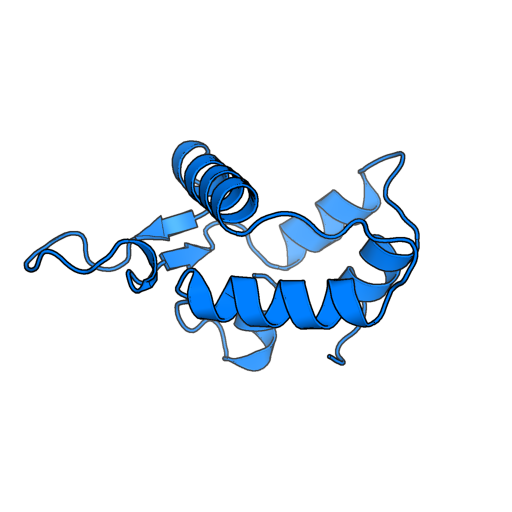P--HHHHHHHHHHHHHTTSEEES--SS----GGG--EEE-S-HHHHHHHHHH-TT--HHHHHHHH-S--

Radius of gyration: 14.06 Å; Cα contacts (8 Å, |Δi|>4): 82; chains: 1; bounding box: 32×26×37 Å

Organism: NCBI:txid559131